Protein AF-A0A1G4XCC4-F1 (afdb_monomer_lite)

Structure (mmCIF, N/CA/C/O backbone):
data_AF-A0A1G4XCC4-F1
#
_entry.id   AF-A0A1G4XCC4-F1
#
loop_
_atom_site.group_PDB
_atom_site.id
_atom_site.type_symbol
_atom_site.label_atom_id
_atom_site.label_alt_id
_atom_site.label_comp_id
_atom_site.label_asym_id
_atom_site.label_entity_id
_atom_site.label_seq_id
_atom_site.pdbx_PDB_ins_code
_atom_site.Cartn_x
_atom_site.Cartn_y
_atom_site.Cartn_z
_atom_site.occupancy
_atom_site.B_iso_or_equiv
_atom_site.auth_seq_id
_atom_site.auth_comp_id
_atom_site.auth_asym_id
_atom_site.auth_atom_id
_atom_site.pdbx_PDB_model_num
ATOM 1 N N . MET A 1 1 ? -15.996 -0.578 4.823 1.00 56.81 1 MET A N 1
ATOM 2 C CA . MET A 1 1 ? -16.071 -0.462 3.348 1.00 56.81 1 MET A CA 1
ATOM 3 C C . MET A 1 1 ? -14.719 -0.879 2.799 1.00 56.81 1 MET A C 1
ATOM 5 O O . MET A 1 1 ? -13.734 -0.261 3.176 1.00 56.81 1 MET A O 1
ATOM 9 N N . ILE A 1 2 ? -14.657 -1.941 1.993 1.00 62.84 2 ILE A N 1
ATOM 10 C CA . ILE A 1 2 ? -13.398 -2.421 1.405 1.00 62.84 2 ILE A CA 1
ATOM 11 C C . ILE A 1 2 ? -13.229 -1.728 0.055 1.00 62.84 2 ILE A C 1
ATOM 13 O O . ILE A 1 2 ? -14.066 -1.894 -0.832 1.00 62.84 2 ILE A O 1
ATOM 17 N N . THR A 1 3 ? -12.176 -0.925 -0.095 1.00 68.00 3 THR A N 1
ATOM 18 C CA . THR A 1 3 ? -11.844 -0.319 -1.389 1.00 68.00 3 THR A CA 1
ATOM 19 C C . THR A 1 3 ? -10.917 -1.267 -2.132 1.00 68.00 3 THR A C 1
ATOM 21 O O . THR A 1 3 ? -9.748 -1.412 -1.775 1.00 68.00 3 THR A O 1
ATOM 24 N N . ARG A 1 4 ? -11.442 -1.919 -3.170 1.00 62.22 4 ARG A N 1
ATOM 25 C CA . ARG A 1 4 ? -10.660 -2.801 -4.036 1.00 62.22 4 ARG A CA 1
ATOM 26 C C . ARG A 1 4 ? -10.174 -2.019 -5.252 1.00 62.22 4 ARG A C 1
ATOM 28 O O . ARG A 1 4 ? -10.985 -1.524 -6.031 1.00 62.22 4 ARG A O 1
ATOM 35 N N . LEU A 1 5 ? -8.860 -1.907 -5.420 1.00 61.72 5 LEU A N 1
ATOM 36 C CA . LEU A 1 5 ? -8.269 -1.301 -6.614 1.00 61.72 5 LEU A CA 1
ATOM 37 C C . LEU A 1 5 ? -8.075 -2.393 -7.672 1.00 61.72 5 LEU A C 1
ATOM 39 O O . LEU A 1 5 ? -7.055 -3.074 -7.707 1.00 61.72 5 LEU A O 1
ATOM 43 N N . VAL A 1 6 ? -9.096 -2.577 -8.513 1.00 53.09 6 VAL A N 1
ATOM 44 C CA . VAL A 1 6 ? -9.062 -3.441 -9.706 1.00 53.09 6 VAL A CA 1
ATOM 45 C C . VAL A 1 6 ? -8.904 -2.539 -10.934 1.00 53.09 6 VAL A C 1
ATOM 47 O O . VAL A 1 6 ? -9.632 -1.558 -11.054 1.00 53.09 6 VAL A O 1
ATOM 50 N N . GLY A 1 7 ? -7.949 -2.840 -11.820 1.00 46.19 7 GLY A N 1
ATOM 51 C CA . GLY A 1 7 ? -7.704 -2.064 -13.053 1.00 46.19 7 GLY A CA 1
ATOM 52 C C . GLY A 1 7 ? -6.290 -1.487 -13.185 1.00 46.19 7 GLY A C 1
ATOM 53 O O . GLY A 1 7 ? -6.114 -0.347 -13.605 1.00 46.19 7 GLY A O 1
ATOM 54 N N . MET A 1 8 ? -5.271 -2.251 -12.788 1.00 54.12 8 MET A N 1
ATOM 55 C CA . MET A 1 8 ? -3.852 -1.907 -12.955 1.00 54.12 8 MET A CA 1
ATOM 56 C C . MET A 1 8 ? -3.254 -2.646 -14.163 1.00 54.12 8 MET A C 1
ATOM 58 O O . MET A 1 8 ? -2.227 -3.312 -14.056 1.00 54.12 8 MET A O 1
ATOM 62 N N . GLU A 1 9 ? -3.946 -2.616 -15.297 1.00 49.66 9 GLU A N 1
ATOM 63 C CA . GLU A 1 9 ? -3.483 -3.242 -16.535 1.00 49.66 9 GLU A CA 1
ATOM 64 C C . GLU A 1 9 ? -2.263 -2.445 -17.038 1.00 49.66 9 GLU A C 1
ATOM 66 O O . GLU A 1 9 ? -2.402 -1.289 -17.415 1.00 49.66 9 GLU A O 1
ATOM 71 N N . ASN A 1 10 ? -1.062 -3.034 -16.974 1.00 48.94 10 ASN A N 1
ATOM 72 C CA . ASN A 1 10 ? 0.215 -2.493 -17.480 1.00 48.94 10 ASN A CA 1
ATOM 73 C C . ASN A 1 10 ? 0.900 -1.351 -16.712 1.00 48.94 10 ASN A C 1
ATOM 75 O O . ASN A 1 10 ? 1.474 -0.462 -17.330 1.00 48.94 10 ASN A O 1
ATOM 79 N N . VAL A 1 11 ? 0.957 -1.403 -15.378 1.00 55.31 11 VAL A N 1
ATOM 80 C CA . VAL A 1 11 ? 1.709 -0.404 -14.592 1.00 55.31 11 VAL A CA 1
ATOM 81 C C . VAL A 1 11 ? 3.225 -0.673 -14.643 1.00 55.31 11 VAL A C 1
ATOM 83 O O . VAL A 1 11 ? 3.828 -1.095 -13.659 1.00 55.31 11 VAL A O 1
ATOM 86 N N . SER A 1 12 ? 3.838 -0.436 -15.801 1.00 55.59 12 SER A N 1
ATOM 87 C CA . SER A 1 12 ? 5.288 -0.580 -16.035 1.00 55.59 12 SER A CA 1
ATOM 88 C C . SER A 1 12 ? 6.011 0.772 -16.083 1.00 55.59 12 SER A C 1
ATOM 90 O O . SER A 1 12 ? 7.238 0.823 -16.133 1.00 55.59 12 SER A O 1
ATOM 92 N N . HIS A 1 13 ? 5.262 1.881 -16.054 1.00 64.12 13 HIS A N 1
ATOM 93 C CA . HIS A 1 13 ? 5.785 3.234 -16.233 1.00 64.12 13 HIS A CA 1
ATOM 94 C C . HIS A 1 13 ? 5.616 4.079 -14.962 1.00 64.12 13 HIS A C 1
ATOM 96 O O . HIS A 1 13 ? 4.562 4.085 -14.322 1.00 64.12 13 HIS A O 1
ATOM 102 N N . GLY A 1 14 ? 6.655 4.846 -14.609 1.00 71.00 14 GLY A N 1
ATOM 103 C CA . GLY A 1 14 ? 6.710 5.661 -13.384 1.00 71.00 14 GLY A CA 1
ATOM 104 C C . GLY A 1 14 ? 5.453 6.501 -13.074 1.00 71.00 14 GLY A C 1
ATOM 105 O O . GLY A 1 14 ? 5.002 6.478 -11.925 1.00 71.00 14 GLY A O 1
ATOM 106 N N . PRO A 1 15 ? 4.833 7.197 -14.051 1.00 78.94 15 PRO A N 1
ATOM 107 C CA . PRO A 1 15 ? 3.616 7.984 -13.820 1.00 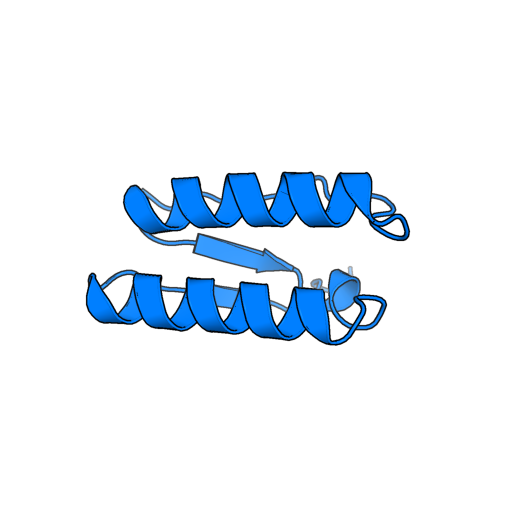78.94 15 PRO A CA 1
ATOM 108 C C . PRO A 1 15 ? 2.402 7.156 -13.377 1.00 78.94 15 PRO A C 1
ATOM 110 O O . PRO A 1 15 ? 1.618 7.596 -12.533 1.00 78.94 15 PRO A O 1
ATOM 113 N N . GLU A 1 16 ? 2.244 5.944 -13.904 1.00 77.31 16 GLU A N 1
ATOM 114 C CA . GLU A 1 16 ? 1.129 5.065 -13.549 1.00 77.31 16 GLU A CA 1
ATOM 115 C C . GLU A 1 16 ? 1.318 4.495 -12.145 1.00 77.31 16 GLU A C 1
ATOM 117 O O . GLU A 1 16 ? 0.375 4.488 -11.352 1.00 77.31 16 GLU A O 1
ATOM 122 N N . ILE A 1 17 ? 2.552 4.112 -11.799 1.00 79.56 17 ILE A N 1
ATOM 123 C CA . ILE A 1 17 ? 2.911 3.662 -10.448 1.00 79.56 17 ILE A CA 1
ATOM 124 C C . ILE A 1 17 ? 2.621 4.776 -9.436 1.00 79.56 17 ILE A C 1
ATOM 126 O O . ILE A 1 17 ? 1.973 4.547 -8.413 1.00 79.56 17 ILE A O 1
ATOM 130 N N . ALA A 1 18 ? 3.025 6.012 -9.743 1.00 83.94 18 ALA A N 1
ATOM 131 C CA . ALA A 1 18 ? 2.735 7.174 -8.909 1.00 83.94 18 ALA A CA 1
ATOM 132 C C . ALA A 1 18 ? 1.223 7.413 -8.740 1.00 83.94 18 ALA A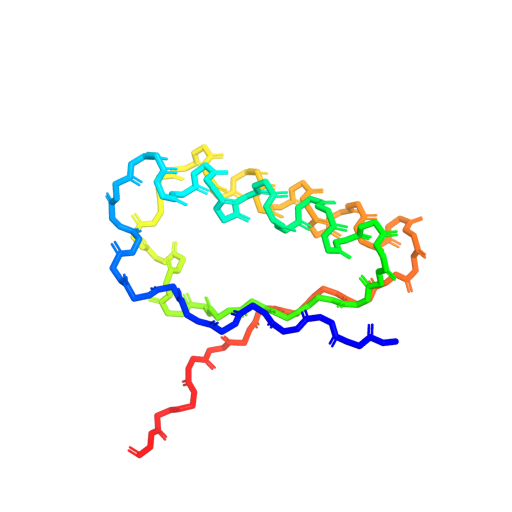 C 1
ATOM 134 O O . ALA A 1 18 ? 0.765 7.709 -7.630 1.00 83.94 18 ALA A O 1
ATOM 135 N N . ARG A 1 19 ? 0.429 7.242 -9.807 1.00 84.75 19 ARG A N 1
ATOM 136 C CA . ARG A 1 19 ? -1.038 7.348 -9.752 1.00 84.75 19 ARG A CA 1
ATOM 137 C C . ARG A 1 19 ? -1.641 6.297 -8.821 1.00 84.75 19 ARG A C 1
ATOM 139 O O . ARG A 1 19 ? -2.457 6.652 -7.968 1.00 84.75 19 ARG A O 1
ATOM 146 N N . VAL A 1 20 ? -1.214 5.041 -8.939 1.00 84.12 20 VAL A N 1
ATOM 147 C CA . VAL A 1 20 ? -1.681 3.942 -8.081 1.00 84.12 20 VAL A CA 1
ATOM 148 C C . VAL A 1 20 ? -1.307 4.197 -6.622 1.00 84.12 20 VAL A C 1
ATOM 150 O O . VAL A 1 20 ? -2.169 4.132 -5.749 1.00 84.12 20 VAL A O 1
ATOM 153 N N . LEU A 1 21 ? -0.058 4.575 -6.339 1.00 86.50 21 LEU A N 1
ATOM 154 C CA . LEU A 1 21 ? 0.385 4.915 -4.982 1.00 86.50 21 LEU A CA 1
ATOM 155 C C . LEU A 1 21 ? -0.418 6.076 -4.382 1.00 86.50 21 LEU A C 1
ATOM 157 O O . LEU A 1 21 ? -0.755 6.059 -3.195 1.00 86.50 21 LEU A O 1
ATOM 161 N N . ARG A 1 22 ? -0.770 7.083 -5.191 1.00 87.88 22 ARG A N 1
ATOM 162 C CA . ARG A 1 22 ? -1.647 8.178 -4.760 1.00 87.88 22 ARG A CA 1
ATOM 163 C C . ARG A 1 22 ? -3.043 7.667 -4.402 1.00 87.88 22 ARG A C 1
ATOM 165 O O . ARG A 1 22 ? -3.572 8.059 -3.363 1.00 87.88 22 ARG A O 1
ATOM 172 N N . GLN A 1 23 ? -3.628 6.793 -5.219 1.00 87.50 23 GLN A N 1
ATOM 173 C CA . GLN A 1 23 ? -4.933 6.189 -4.938 1.00 87.50 23 GLN A CA 1
ATOM 174 C C . GLN A 1 23 ? -4.898 5.314 -3.681 1.00 87.50 23 GLN A C 1
ATOM 176 O O . GLN A 1 23 ? -5.783 5.442 -2.838 1.00 87.50 23 GLN A O 1
ATOM 181 N N . LEU A 1 24 ? -3.846 4.512 -3.498 1.00 87.12 24 LEU A N 1
ATOM 182 C CA . LEU A 1 24 ? -3.640 3.690 -2.303 1.00 87.12 24 LEU A CA 1
ATOM 183 C C . LEU A 1 24 ? -3.565 4.538 -1.038 1.00 87.12 24 LEU A C 1
ATOM 185 O O . LEU A 1 24 ? -4.243 4.241 -0.060 1.00 87.12 24 LEU A O 1
ATOM 189 N N . ARG A 1 25 ? -2.803 5.637 -1.059 1.00 88.75 25 ARG A N 1
ATOM 190 C CA . ARG A 1 25 ? -2.716 6.558 0.084 1.00 88.75 25 ARG A CA 1
ATOM 191 C C . ARG A 1 25 ? -4.079 7.124 0.488 1.00 88.75 25 ARG A C 1
ATOM 193 O O . ARG A 1 25 ? -4.339 7.263 1.680 1.00 88.75 25 ARG A O 1
ATOM 200 N N . LEU A 1 26 ? -4.936 7.441 -0.484 1.00 88.94 26 LEU A N 1
ATOM 201 C CA . LEU A 1 26 ? -6.298 7.915 -0.226 1.00 88.94 26 LEU A CA 1
ATOM 202 C C . LEU A 1 26 ? -7.216 6.788 0.263 1.00 88.94 26 LEU A C 1
ATOM 204 O O . LEU A 1 26 ? -8.001 7.006 1.182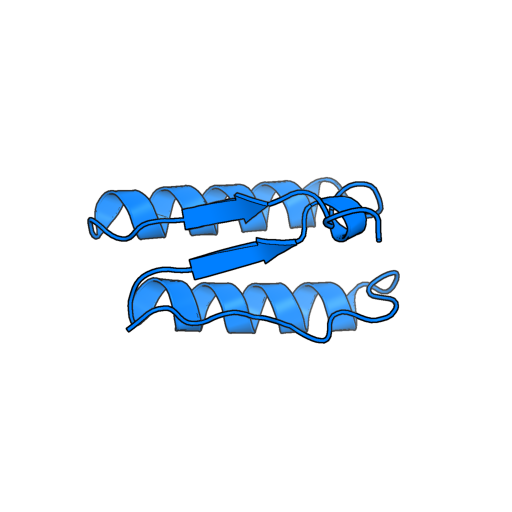 1.00 88.94 26 LEU A O 1
ATOM 208 N N . ALA A 1 27 ? -7.109 5.592 -0.318 1.00 87.06 27 ALA A N 1
ATOM 209 C CA . ALA A 1 27 ? -7.900 4.426 0.069 1.00 87.06 27 ALA A CA 1
ATOM 210 C C . ALA A 1 27 ? -7.591 3.986 1.509 1.00 87.06 27 ALA A C 1
ATOM 212 O O . ALA A 1 27 ? -8.512 3.818 2.301 1.00 87.06 27 ALA A O 1
ATOM 213 N N . VAL A 1 28 ? -6.306 3.939 1.879 1.00 88.75 28 VAL A N 1
ATOM 214 C CA . VAL A 1 28 ? -5.837 3.644 3.245 1.00 88.75 28 VAL A CA 1
ATOM 215 C C . VAL A 1 28 ? -6.373 4.642 4.269 1.00 88.75 28 VAL A C 1
ATOM 217 O O . VAL A 1 28 ? -6.540 4.299 5.431 1.00 88.75 28 VAL A O 1
ATOM 220 N N . PHE A 1 29 ? -6.645 5.888 3.881 1.00 86.50 29 PHE A N 1
ATOM 221 C CA . PHE A 1 29 ? -7.253 6.850 4.800 1.00 86.50 29 PHE A CA 1
ATOM 222 C C . PHE A 1 29 ? -8.745 6.571 5.045 1.00 86.50 29 PHE A C 1
ATOM 224 O O . PHE A 1 29 ? -9.285 7.000 6.060 1.00 86.50 29 PHE A O 1
ATOM 231 N N . ARG A 1 30 ? -9.417 5.893 4.110 1.00 86.81 30 ARG A N 1
ATOM 232 C CA . ARG A 1 30 ? -10.870 5.676 4.119 1.00 86.81 30 ARG A CA 1
ATOM 233 C C . ARG A 1 30 ? -11.282 4.317 4.685 1.00 86.81 30 ARG A C 1
ATOM 235 O O . ARG A 1 30 ? -12.438 4.172 5.073 1.00 86.81 30 ARG A O 1
ATOM 242 N N . GLY A 1 31 ? -10.385 3.334 4.710 1.00 89.56 31 GLY A N 1
ATOM 243 C CA . GLY A 1 31 ? -10.675 2.015 5.262 1.00 89.56 31 GLY A CA 1
ATOM 244 C C . GLY A 1 31 ? -9.743 0.923 4.752 1.00 89.56 31 GLY A C 1
ATOM 245 O O . GLY A 1 31 ? -8.587 1.174 4.412 1.00 89.56 31 GLY A O 1
ATOM 246 N N . ASP A 1 32 ? -10.278 -0.295 4.709 1.00 89.56 32 ASP A N 1
ATOM 247 C CA . ASP A 1 32 ? -9.556 -1.496 4.296 1.00 89.56 32 ASP A CA 1
ATOM 248 C C . ASP A 1 32 ? -9.217 -1.475 2.800 1.00 89.56 32 ASP A C 1
ATOM 250 O O . ASP A 1 32 ? -10.018 -1.043 1.960 1.00 89.56 32 ASP A O 1
ATOM 254 N N . VAL A 1 33 ? -8.030 -1.985 2.475 1.00 87.62 33 VAL A N 1
ATOM 255 C CA . VAL A 1 33 ? -7.444 -1.974 1.134 1.00 87.62 33 VAL A CA 1
ATOM 256 C C . VAL A 1 33 ? -6.967 -3.370 0.749 1.00 87.62 33 VAL A C 1
ATOM 258 O O . VAL A 1 33 ? -6.276 -4.045 1.512 1.00 87.62 33 VAL A O 1
ATOM 261 N N . GLU A 1 34 ? -7.291 -3.773 -0.477 1.00 87.25 34 GLU A N 1
ATOM 262 C CA . GLU A 1 34 ? -6.737 -4.970 -1.111 1.00 87.25 34 GLU A CA 1
ATOM 263 C C . GLU A 1 34 ? -5.992 -4.599 -2.401 1.00 87.25 34 GLU A C 1
ATOM 265 O O . GLU A 1 34 ? -6.488 -3.801 -3.203 1.00 87.25 34 GLU A O 1
ATOM 270 N N . VAL A 1 35 ? -4.807 -5.184 -2.591 1.00 82.44 35 VAL A N 1
ATOM 271 C CA . VAL A 1 35 ? -3.879 -4.945 -3.708 1.00 82.44 35 VAL A CA 1
ATOM 272 C C . VAL A 1 35 ? -3.536 -6.271 -4.383 1.00 82.44 35 VAL A C 1
ATOM 274 O O . VAL A 1 35 ? -3.379 -7.276 -3.702 1.00 82.44 35 VAL A O 1
ATOM 277 N N . ASP A 1 36 ? -3.408 -6.280 -5.707 1.00 78.56 36 ASP A N 1
ATOM 278 C CA . ASP A 1 36 ? -3.032 -7.462 -6.496 1.00 78.56 36 ASP A CA 1
ATOM 279 C C . ASP A 1 36 ? -1.499 -7.616 -6.587 1.00 78.56 36 ASP A C 1
ATOM 281 O O . ASP A 1 36 ? -0.805 -6.684 -7.004 1.00 78.56 36 ASP A O 1
ATOM 285 N N . ALA A 1 37 ? -0.977 -8.777 -6.182 1.00 69.88 37 ALA A N 1
ATOM 286 C CA . ALA A 1 37 ? 0.444 -9.072 -6.021 1.00 69.88 37 ALA A CA 1
ATOM 287 C C . ALA A 1 37 ? 1.180 -9.285 -7.345 1.00 69.88 37 ALA A C 1
ATOM 289 O O . ALA A 1 37 ? 2.325 -8.857 -7.458 1.00 69.88 37 ALA A O 1
ATOM 290 N N . ALA A 1 38 ? 0.534 -9.853 -8.373 1.00 64.50 38 ALA A N 1
ATOM 291 C CA . ALA A 1 38 ? 1.206 -10.139 -9.654 1.00 64.50 38 ALA A CA 1
ATOM 292 C C . ALA A 1 38 ? 1.655 -8.890 -10.409 1.00 64.50 38 ALA A C 1
ATOM 294 O O . ALA A 1 38 ? 2.326 -8.960 -11.435 1.00 64.50 38 ALA A O 1
ATOM 295 N N . ARG A 1 39 ? 1.264 -7.725 -9.905 1.00 66.56 39 ARG A N 1
ATOM 296 C CA . ARG A 1 39 ? 1.590 -6.426 -10.473 1.00 66.56 39 ARG A CA 1
ATOM 297 C C . ARG A 1 39 ? 2.677 -5.700 -9.689 1.00 66.56 39 ARG A C 1
ATOM 299 O O . ARG A 1 39 ? 3.049 -4.605 -10.088 1.00 66.56 39 ARG A O 1
ATOM 306 N N . LEU A 1 40 ? 3.165 -6.279 -8.588 1.00 71.38 40 LEU A N 1
ATOM 307 C CA . LEU A 1 40 ? 4.186 -5.689 -7.719 1.00 71.38 40 LEU A CA 1
ATOM 308 C C . LEU A 1 40 ? 5.607 -6.152 -8.058 1.00 71.38 40 LEU A C 1
ATOM 310 O O . LEU A 1 40 ? 6.558 -5.440 -7.737 1.00 71.38 40 LEU A O 1
ATOM 314 N N . ASP A 1 41 ? 5.767 -7.300 -8.720 1.00 71.94 41 ASP A N 1
ATOM 315 C CA . ASP A 1 41 ? 7.092 -7.851 -9.038 1.00 71.94 41 ASP A CA 1
ATOM 316 C C . ASP A 1 41 ? 7.889 -6.966 -10.005 1.00 71.94 41 ASP A C 1
ATOM 318 O O . ASP A 1 41 ? 9.110 -6.865 -9.898 1.00 71.94 41 ASP A O 1
ATOM 322 N N . SER A 1 42 ? 7.200 -6.254 -10.901 1.00 73.38 42 SER A N 1
ATOM 323 C CA . SER A 1 42 ? 7.807 -5.321 -11.858 1.00 73.38 42 SER A CA 1
ATOM 324 C C . SER A 1 42 ? 8.055 -3.918 -11.290 1.00 73.38 42 SER A C 1
ATOM 326 O O . SER A 1 42 ? 8.591 -3.055 -11.988 1.00 73.38 42 SER A O 1
ATOM 328 N N . TRP A 1 43 ? 7.666 -3.645 -10.040 1.00 79.56 43 TRP A N 1
ATOM 329 C CA . TRP A 1 43 ? 7.782 -2.305 -9.470 1.00 79.56 43 TRP A CA 1
ATOM 330 C C . TRP A 1 43 ? 9.218 -1.978 -9.046 1.00 79.56 43 TRP A C 1
ATOM 332 O O . TRP A 1 43 ? 9.884 -2.796 -8.402 1.00 79.56 43 TRP A O 1
ATOM 342 N N . PRO A 1 44 ? 9.694 -0.743 -9.304 1.00 82.50 44 PRO A N 1
ATOM 343 C CA . PRO A 1 44 ? 11.003 -0.317 -8.848 1.00 82.50 44 PRO A CA 1
ATOM 344 C C . PRO A 1 44 ? 11.049 -0.289 -7.309 1.00 82.50 44 PRO A C 1
ATOM 346 O O . PRO A 1 44 ? 10.022 -0.050 -6.660 1.00 82.50 44 PRO A O 1
ATOM 349 N N . PRO A 1 45 ? 12.235 -0.445 -6.692 1.00 84.25 45 PRO A N 1
ATOM 350 C CA . PRO A 1 45 ? 12.379 -0.502 -5.235 1.00 84.25 45 PRO A CA 1
ATOM 351 C C . PRO A 1 45 ? 11.715 0.668 -4.492 1.00 84.25 45 PRO A C 1
ATOM 353 O O . PRO A 1 45 ? 11.074 0.470 -3.462 1.00 84.25 45 PRO A O 1
ATOM 356 N N . GLY A 1 46 ? 11.787 1.885 -5.044 1.00 85.38 46 GLY A N 1
ATOM 357 C CA . GLY A 1 46 ? 11.140 3.063 -4.454 1.00 85.38 46 GLY A CA 1
ATOM 358 C C . GLY A 1 46 ? 9.612 2.956 -4.376 1.00 85.38 46 GLY A C 1
ATOM 359 O O . GLY A 1 46 ? 9.003 3.422 -3.413 1.00 85.38 46 GLY A O 1
ATOM 360 N N . ALA A 1 47 ? 8.982 2.295 -5.347 1.00 84.56 47 ALA A N 1
ATOM 361 C CA . ALA A 1 47 ? 7.542 2.068 -5.344 1.00 84.56 47 ALA A CA 1
ATOM 362 C C . ALA A 1 47 ? 7.131 0.993 -4.329 1.00 84.56 47 ALA A C 1
ATOM 364 O O . ALA A 1 47 ? 6.119 1.155 -3.648 1.00 84.56 47 ALA A O 1
ATOM 365 N N . ARG A 1 48 ? 7.956 -0.048 -4.157 1.00 84.69 48 ARG A N 1
ATOM 366 C CA . ARG A 1 48 ? 7.780 -1.062 -3.102 1.00 84.69 48 ARG A CA 1
ATOM 367 C C . ARG A 1 48 ? 7.859 -0.430 -1.709 1.00 84.69 48 ARG A C 1
ATOM 369 O O . ARG A 1 48 ? 6.953 -0.616 -0.905 1.00 84.69 48 ARG A O 1
ATOM 376 N N . LEU A 1 49 ? 8.839 0.444 -1.468 1.00 88.75 49 LEU A N 1
ATOM 377 C CA . LEU A 1 49 ? 8.934 1.199 -0.208 1.00 88.75 49 LEU A CA 1
ATOM 378 C C . LEU A 1 49 ? 7.700 2.076 0.059 1.00 88.75 49 LEU A C 1
ATOM 380 O O . LEU A 1 49 ? 7.243 2.203 1.200 1.00 88.75 49 LEU A O 1
ATOM 384 N N . ALA A 1 50 ? 7.146 2.698 -0.985 1.00 88.88 50 ALA A N 1
ATOM 385 C CA . ALA A 1 50 ? 5.929 3.494 -0.866 1.00 88.88 50 ALA A CA 1
ATOM 386 C C . ALA A 1 50 ? 4.692 2.629 -0.559 1.00 88.88 50 ALA A C 1
ATOM 388 O O . ALA A 1 50 ? 3.824 3.064 0.205 1.00 88.88 50 ALA A O 1
ATOM 389 N N . LEU A 1 51 ? 4.626 1.408 -1.100 1.00 88.88 51 LEU A N 1
ATOM 390 C CA . LEU A 1 51 ? 3.597 0.422 -0.771 1.00 88.88 51 LEU A CA 1
ATOM 391 C C . LEU A 1 51 ? 3.691 -0.010 0.699 1.00 88.88 51 LEU A C 1
ATOM 393 O O . LEU A 1 51 ? 2.691 0.055 1.414 1.00 88.88 51 LEU A O 1
ATOM 397 N N . ASP A 1 52 ? 4.892 -0.333 1.185 1.00 90.69 52 ASP A N 1
ATOM 398 C CA . ASP A 1 52 ? 5.123 -0.695 2.590 1.00 90.69 52 ASP A CA 1
ATOM 399 C C . ASP A 1 52 ? 4.700 0.431 3.538 1.00 90.69 52 ASP A C 1
ATOM 401 O O . ASP A 1 52 ? 4.120 0.204 4.603 1.00 90.69 52 ASP A O 1
ATOM 405 N N . GLN A 1 53 ? 4.951 1.685 3.148 1.00 91.69 53 GLN A N 1
ATOM 406 C CA . GLN A 1 53 ? 4.487 2.838 3.911 1.00 91.69 53 GLN A CA 1
ATOM 407 C C . GLN A 1 53 ? 2.951 2.914 3.957 1.00 91.69 53 GLN A C 1
ATOM 409 O O . GLN A 1 53 ? 2.397 3.313 4.983 1.00 91.69 53 GLN A O 1
ATOM 414 N N . CYS A 1 54 ? 2.257 2.539 2.880 1.00 90.81 54 CYS A N 1
ATOM 415 C CA . CYS A 1 54 ? 0.795 2.471 2.859 1.00 90.81 54 CYS A CA 1
ATOM 416 C C . CYS A 1 54 ? 0.275 1.363 3.783 1.00 90.81 54 CYS A C 1
ATOM 418 O O . CYS A 1 54 ? -0.622 1.632 4.581 1.00 90.81 54 CYS A O 1
ATOM 420 N N . ALA A 1 55 ? 0.887 0.177 3.755 1.00 91.62 55 ALA A N 1
ATOM 421 C CA . ALA A 1 55 ? 0.535 -0.930 4.642 1.00 91.62 55 ALA A CA 1
ATOM 422 C C . ALA A 1 55 ? 0.704 -0.554 6.125 1.00 91.62 55 ALA A C 1
ATOM 424 O O . ALA A 1 55 ? -0.230 -0.696 6.915 1.00 91.62 55 ALA A O 1
ATOM 425 N N . ARG A 1 56 ? 1.846 0.048 6.494 1.00 92.81 56 ARG A N 1
ATOM 426 C CA . ARG A 1 56 ? 2.086 0.544 7.864 1.00 92.81 56 ARG A CA 1
ATOM 427 C C . ARG A 1 56 ? 1.050 1.582 8.301 1.00 92.81 56 ARG A C 1
ATOM 429 O O . ARG A 1 56 ? 0.594 1.565 9.440 1.00 92.81 56 ARG A O 1
ATOM 436 N N . ARG A 1 57 ? 0.658 2.490 7.401 1.00 92.38 57 ARG A N 1
ATOM 437 C CA . ARG A 1 57 ? -0.366 3.513 7.682 1.00 92.38 57 ARG A CA 1
ATOM 438 C C . ARG A 1 57 ? -1.759 2.919 7.865 1.00 92.38 57 ARG A C 1
ATOM 440 O O . A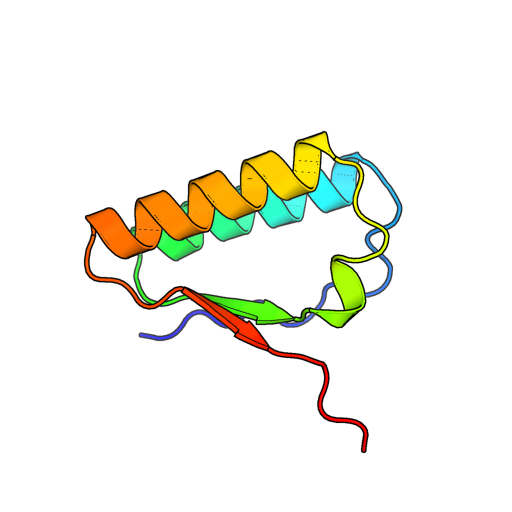RG A 1 57 ? -2.503 3.436 8.693 1.00 92.38 57 ARG A O 1
ATOM 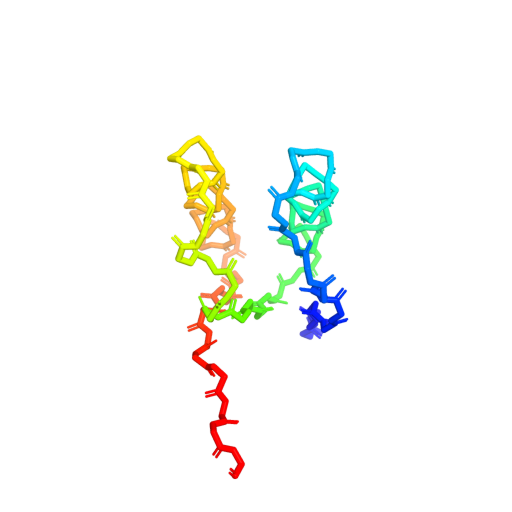447 N N . ALA A 1 58 ? -2.102 1.878 7.109 1.00 91.69 58 ALA A N 1
ATOM 448 C CA . ALA A 1 58 ? -3.358 1.154 7.273 1.00 91.69 58 ALA A CA 1
ATOM 449 C C . ALA A 1 58 ? -3.401 0.461 8.638 1.00 91.69 58 ALA A C 1
ATOM 451 O O . ALA A 1 58 ? -4.343 0.667 9.400 1.00 91.69 58 ALA A O 1
ATOM 452 N N . GLN A 1 59 ? -2.324 -0.240 9.003 1.00 92.31 59 GLN A N 1
ATOM 453 C CA . GLN A 1 59 ? -2.206 -0.906 10.298 1.00 92.31 59 GLN A CA 1
ATOM 454 C C . GLN A 1 59 ? -2.303 0.079 11.471 1.00 92.31 59 GLN A C 1
ATOM 456 O O . GLN A 1 59 ? -3.054 -0.162 12.411 1.00 92.31 59 GLN A O 1
ATOM 461 N N . ALA A 1 60 ? -1.618 1.225 11.393 1.00 93.00 60 ALA A N 1
ATOM 462 C CA . ALA A 1 60 ? -1.689 2.271 12.419 1.00 93.00 60 ALA A CA 1
ATOM 463 C C . ALA A 1 60 ? -3.104 2.855 12.609 1.00 93.00 60 ALA A C 1
ATOM 465 O O . ALA A 1 60 ? -3.379 3.489 13.623 1.00 93.00 60 ALA A O 1
ATOM 466 N N . ARG A 1 61 ? -3.997 2.660 11.633 1.00 91.25 61 ARG A N 1
ATOM 467 C CA . ARG A 1 61 ? -5.405 3.078 11.671 1.00 91.25 61 ARG A CA 1
ATOM 468 C C . ARG A 1 61 ? -6.371 1.944 12.024 1.00 91.25 61 ARG A C 1
ATOM 470 O O . ARG A 1 61 ? -7.572 2.179 12.073 1.00 91.25 61 ARG A O 1
ATOM 477 N N . GLY A 1 62 ? -5.873 0.726 12.237 1.00 92.25 62 GLY A N 1
ATOM 478 C CA . GLY A 1 62 ? -6.714 -0.457 12.425 1.00 92.25 62 GLY A CA 1
ATOM 479 C C . GLY A 1 62 ? -7.413 -0.927 11.144 1.00 92.25 62 GLY A C 1
ATOM 480 O O . GLY A 1 62 ? -8.410 -1.636 11.225 1.00 92.25 62 GLY A O 1
ATOM 481 N N . HIS A 1 63 ? -6.918 -0.533 9.968 1.00 92.94 63 HIS A N 1
ATOM 482 C CA . HIS A 1 63 ? -7.428 -0.998 8.680 1.00 92.94 63 HIS A CA 1
ATOM 483 C C . HIS A 1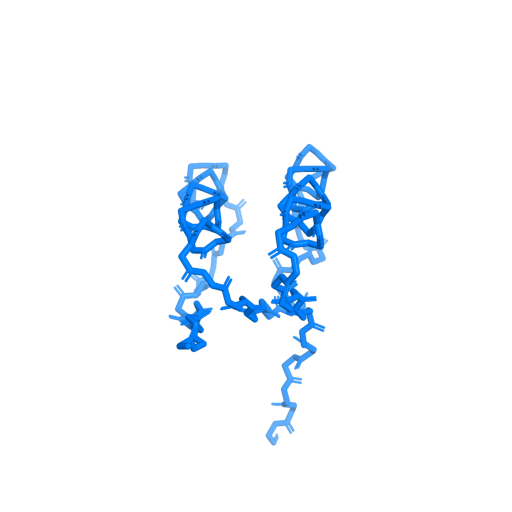 63 ? -6.648 -2.207 8.179 1.00 92.94 63 HIS A C 1
ATOM 485 O O . HIS A 1 63 ? -5.434 -2.328 8.371 1.00 92.94 63 HIS A O 1
ATOM 491 N N . ARG A 1 64 ? -7.348 -3.087 7.471 1.00 90.38 64 ARG A N 1
ATOM 492 C CA . ARG A 1 64 ? -6.762 -4.246 6.811 1.00 90.38 64 ARG A CA 1
ATOM 493 C C . ARG A 1 64 ? -6.092 -3.814 5.509 1.00 90.38 64 ARG A C 1
ATOM 495 O O . ARG A 1 64 ? -6.711 -3.152 4.683 1.00 90.38 64 ARG A O 1
ATOM 502 N N . PHE A 1 65 ? -4.842 -4.221 5.311 1.00 90.25 65 PHE A N 1
ATOM 503 C CA . PHE A 1 65 ? -4.122 -4.052 4.050 1.00 90.25 65 PHE A CA 1
ATOM 504 C C . PHE A 1 65 ? -3.668 -5.426 3.570 1.00 90.25 65 PHE A C 1
ATOM 506 O O . PHE A 1 65 ? -2.819 -6.045 4.207 1.00 90.25 65 PHE A O 1
ATOM 513 N N . VAL A 1 66 ? -4.264 -5.928 2.491 1.00 89.31 66 VAL A N 1
ATOM 514 C CA . VAL A 1 66 ? -3.978 -7.274 1.976 1.00 89.31 66 VAL A CA 1
ATOM 515 C C . VAL A 1 66 ? -3.387 -7.169 0.585 1.00 89.31 66 VAL A C 1
ATOM 517 O O . VAL A 1 66 ? -3.967 -6.537 -0.290 1.00 89.31 66 VAL A O 1
ATOM 520 N N . VAL A 1 67 ? -2.258 -7.832 0.374 1.00 84.25 67 VAL A N 1
ATOM 521 C CA . VAL A 1 67 ? -1.723 -8.097 -0.958 1.00 84.25 67 VAL A CA 1
ATOM 522 C C . VAL A 1 67 ? -2.160 -9.516 -1.329 1.00 84.25 67 VAL A C 1
ATOM 524 O O . VAL A 1 67 ? -1.797 -10.462 -0.636 1.00 84.25 67 VAL A O 1
ATOM 527 N N . ARG A 1 68 ? -3.013 -9.663 -2.344 1.00 81.31 68 ARG A N 1
ATOM 528 C CA . ARG A 1 68 ? -3.512 -10.954 -2.835 1.00 81.31 68 ARG A CA 1
ATOM 529 C C . ARG A 1 68 ? -2.824 -11.297 -4.143 1.00 81.31 68 ARG A C 1
ATOM 531 O O . ARG A 1 68 ? -2.805 -10.462 -5.036 1.00 81.31 68 ARG A O 1
ATOM 538 N N . GLU A 1 69 ? -2.323 -12.515 -4.278 1.00 66.19 69 GLU A N 1
ATOM 539 C CA . GLU A 1 69 ? -1.913 -13.043 -5.582 1.00 66.19 69 GLU A CA 1
ATOM 540 C C . GLU A 1 69 ? -3.116 -13.092 -6.535 1.00 66.19 69 GLU A C 1
ATOM 542 O O . GLU A 1 69 ? -4.257 -13.250 -6.071 1.00 66.19 69 GLU A O 1
ATOM 547 N N . PRO A 1 70 ? -2.907 -12.921 -7.854 1.00 58.47 70 PRO A N 1
ATOM 548 C CA . PRO A 1 70 ? -3.990 -13.114 -8.796 1.00 58.47 70 PRO A CA 1
ATOM 549 C C . PRO A 1 70 ? -4.460 -14.558 -8.658 1.00 58.47 70 PRO A C 1
ATOM 551 O O . PRO A 1 70 ? -3.668 -15.501 -8.669 1.00 58.47 70 PRO A O 1
ATOM 554 N N . VAL A 1 71 ? -5.767 -14.739 -8.519 1.00 53.03 71 VAL A N 1
ATOM 555 C CA . VAL A 1 71 ? -6.345 -16.073 -8.629 1.00 53.03 71 VAL A CA 1
ATOM 556 C C . VAL A 1 71 ? -6.148 -16.498 -10.081 1.00 53.03 71 VAL A C 1
ATOM 558 O O . VAL A 1 71 ? -6.767 -15.917 -10.973 1.00 53.03 71 VAL A O 1
ATOM 561 N N . ALA A 1 72 ? -5.240 -17.449 -10.312 1.00 47.62 72 ALA A N 1
ATOM 562 C CA . ALA A 1 72 ? -5.123 -18.133 -11.591 1.00 47.62 72 ALA A CA 1
ATOM 563 C C . ALA A 1 72 ? -6.474 -18.804 -11.880 1.00 47.62 72 ALA A C 1
ATOM 565 O O . ALA A 1 72 ? -6.944 -19.610 -11.074 1.00 47.62 72 ALA A O 1
ATOM 566 N N . ALA A 1 73 ? -7.122 -18.367 -12.959 1.00 48.25 73 ALA A N 1
ATOM 567 C CA . ALA A 1 73 ? -8.372 -18.933 -13.456 1.00 48.25 73 ALA A CA 1
ATOM 568 C C . ALA A 1 73 ? -8.107 -20.211 -14.256 1.00 48.25 73 ALA A C 1
ATOM 570 O O . ALA A 1 73 ? -7.053 -20.263 -14.933 1.00 48.25 73 ALA A O 1
#

pLDDT: mean 77.9, std 14.2, range [46.19, 93.0]

Sequence (73 aa):
MITRLVGMENVSHGPEIARVLRQLRLAVFRGDVEVDAARLDSWPPGARLALDQCARRAQARGHRFVVREPVAA

Secondary structure (DSSP, 8-state):
-EEE----TT--SHHHHHHHHHHHHHHHHHSEEEEEGGGTTTS-HHHHHHHHHHHHHHHTTT--EEEE-----

Foldseek 3Di:
DEDEDDDLPDPLDPVSLVVVLVVLQVRLVVAAYEAEDVNCVNDDPVSVVSLVVSCVSSVVVVHHYYHDYPDDD

Organism: NCBI:txid1960309

Radius of gyration: 11.64 Å; chains: 1; bounding box: 28×27×30 Å